Protein AF-A0A662QN36-F1 (afdb_monomer_lite)

Sequence (170 aa):
MFFATTPHYLNQVPTNLVHLGPGDGIEIPYLFETFKPGKNTRYAGVDISRQMLINPAALNGYHLSGINPLWYLTDIETSENLKQVCKDVKNKGSDRNLILLIGQGVLNSNPATLENIFQSMDDKDNLCLTSYKPSKNNLAERLNHHSFHILYSRFYEDIHTFAVLCKKGG

Secondary structure (DSSP, 8-state):
---TT--GGGGSS--EEEEES-TT-TTHHHHHHHH---TT--EEEEES-SHHHHHHHHHTTTTTTTT--EEEE--SSSHHHHHHHHHHHHHHS-S-EEEEE-S-THHHH-HHHHHHHHHH--TT-EEEEEEES--HHHHHHHHHHTTEEEEEEEEETTTEEEEEEEETT-

Foldseek 3Di:
DPQPDDPPVLQPDQAAEAEEQCALVPCVVVCCVRNVHDLQYEYEYEELDPVRQVNNCVVCVVSCPNRPYHYHNDDLLDLVRLLVVLVVRCVRHPVEYEYEAEPDPCVVVDLSSLQSVLSSDDQRYKYKYKDFDDDPVVVVVSCVVRQKDWPDWDDDPHTMIITMIGHHPD

Structure (mmCIF, N/CA/C/O backbone):
data_AF-A0A662QN36-F1
#
_entry.id   AF-A0A662QN36-F1
#
loop_
_atom_site.group_PDB
_atom_site.id
_atom_site.type_symbol
_atom_site.label_atom_id
_atom_site.label_alt_id
_atom_site.label_comp_id
_atom_site.label_asym_id
_atom_site.label_entity_id
_atom_site.label_seq_id
_atom_site.pdbx_PDB_ins_code
_atom_site.Cartn_x
_atom_site.Cartn_y
_atom_site.Cartn_z
_atom_site.occupancy
_atom_site.B_iso_or_equiv
_atom_site.auth_seq_id
_atom_site.auth_comp_id
_atom_site.auth_asym_id
_atom_site.auth_atom_id
_atom_site.pdbx_PDB_model_num
ATOM 1 N N . MET A 1 1 ? 14.124 -9.890 5.577 1.00 50.44 1 MET A N 1
ATOM 2 C CA . MET A 1 1 ? 13.057 -10.894 5.804 1.00 50.44 1 MET A CA 1
ATOM 3 C C . MET A 1 1 ? 12.178 -10.394 6.956 1.00 50.44 1 MET A C 1
ATOM 5 O O . MET A 1 1 ? 12.499 -10.640 8.109 1.00 50.44 1 MET A O 1
ATOM 9 N N . PHE A 1 2 ? 11.158 -9.574 6.662 1.00 54.78 2 PHE A N 1
ATOM 10 C CA . PHE A 1 2 ? 10.523 -8.671 7.649 1.00 54.78 2 PHE A CA 1
ATOM 11 C C . PHE A 1 2 ? 9.168 -9.132 8.199 1.00 54.78 2 PHE A C 1
ATOM 13 O O . PHE A 1 2 ? 8.710 -8.609 9.209 1.00 54.78 2 PHE A O 1
ATOM 20 N N . PHE A 1 3 ? 8.535 -10.122 7.573 1.00 56.28 3 PHE A N 1
ATOM 21 C CA . PHE A 1 3 ? 7.117 -10.415 7.795 1.00 56.28 3 PHE A CA 1
ATOM 22 C C . PHE A 1 3 ? 6.836 -11.721 8.556 1.00 56.28 3 PHE A C 1
ATOM 24 O O 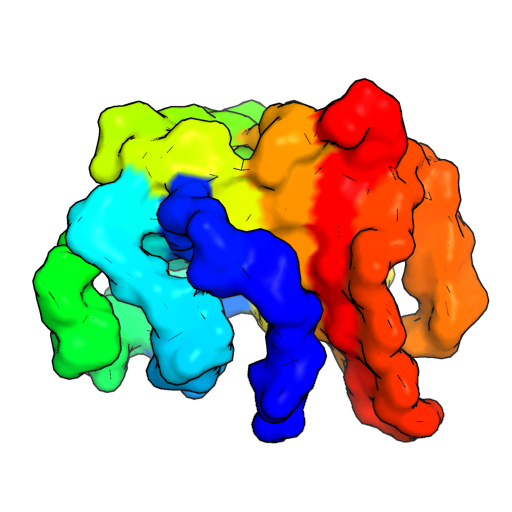. PHE A 1 3 ? 5.706 -12.195 8.580 1.00 56.28 3 PHE A O 1
ATOM 31 N N . ALA A 1 4 ? 7.839 -12.311 9.215 1.00 53.62 4 ALA A N 1
ATOM 32 C CA . ALA A 1 4 ? 7.717 -13.633 9.846 1.00 53.62 4 ALA A CA 1
ATOM 33 C C . ALA A 1 4 ? 6.629 -13.733 10.943 1.00 53.62 4 ALA A C 1
ATOM 35 O O . ALA A 1 4 ? 6.272 -14.832 11.353 1.00 53.62 4 ALA A O 1
ATOM 36 N N . THR A 1 5 ? 6.094 -12.606 11.426 1.00 60.56 5 THR A N 1
ATOM 37 C CA . THR A 1 5 ? 5.014 -12.562 12.424 1.00 60.56 5 THR A CA 1
ATOM 38 C C . THR A 1 5 ? 4.045 -11.414 12.136 1.00 60.56 5 THR A C 1
ATOM 40 O O . THR A 1 5 ? 4.008 -10.424 12.870 1.00 60.56 5 THR A O 1
ATOM 43 N N . THR A 1 6 ? 3.282 -11.509 11.050 1.00 61.94 6 THR A N 1
ATOM 44 C CA . THR A 1 6 ? 2.170 -10.581 10.786 1.00 61.94 6 THR A CA 1
ATOM 45 C C . THR A 1 6 ? 1.095 -10.734 11.855 1.00 61.94 6 THR A C 1
ATOM 47 O O . THR A 1 6 ? 0.796 -11.865 12.251 1.00 61.94 6 THR A O 1
ATOM 50 N N . PRO A 1 7 ? 0.479 -9.638 12.328 1.00 64.69 7 PRO A N 1
ATOM 51 C CA . PRO A 1 7 ? -0.637 -9.735 13.253 1.00 64.69 7 PRO A CA 1
ATOM 52 C C . PRO A 1 7 ? -1.740 -10.636 12.695 1.00 64.69 7 PRO A C 1
ATOM 54 O O . PRO A 1 7 ? -2.241 -10.408 11.595 1.00 64.69 7 PRO A O 1
ATOM 57 N N . HIS A 1 8 ? -2.134 -11.648 13.470 1.00 63.50 8 HIS A N 1
ATOM 58 C CA . HIS A 1 8 ? -3.080 -12.678 13.032 1.00 63.50 8 HIS A CA 1
ATOM 59 C C . HIS A 1 8 ? -4.411 -12.085 12.525 1.00 63.50 8 HIS A C 1
ATOM 61 O O . HIS A 1 8 ? -5.047 -12.669 11.649 1.00 63.50 8 HIS A O 1
ATOM 67 N N . TYR A 1 9 ? -4.825 -10.915 13.028 1.00 68.50 9 TYR A N 1
ATOM 68 C CA . TYR A 1 9 ? -6.073 -10.259 12.625 1.00 68.50 9 TYR A CA 1
ATOM 69 C C . TYR A 1 9 ? -6.064 -9.750 11.173 1.00 68.50 9 TYR A C 1
ATOM 71 O O . TYR A 1 9 ? -7.124 -9.697 10.553 1.00 68.50 9 TYR A O 1
ATOM 79 N N . LEU A 1 10 ? -4.899 -9.419 10.596 1.00 70.75 10 LEU A N 1
ATOM 80 C CA . LEU A 1 10 ? -4.822 -8.957 9.200 1.00 70.75 10 LEU A CA 1
ATOM 81 C C . LEU A 1 10 ? -5.178 -10.066 8.204 1.00 70.75 10 LEU A C 1
ATOM 83 O O . LEU A 1 10 ? -5.689 -9.780 7.127 1.00 70.75 10 LEU A O 1
ATOM 87 N N . ASN A 1 11 ? -4.969 -11.326 8.591 1.00 70.88 11 ASN A N 1
ATOM 88 C CA . ASN A 1 11 ? -5.194 -12.491 7.736 1.00 70.88 11 ASN A CA 1
ATOM 89 C C . ASN A 1 11 ? -6.579 -13.134 7.935 1.00 70.88 11 ASN A C 1
ATOM 91 O O . ASN A 1 11 ? -6.889 -14.133 7.292 1.00 70.88 11 ASN A O 1
ATOM 95 N N . GLN A 1 12 ? -7.413 -12.601 8.836 1.00 77.88 12 GLN A N 1
ATOM 96 C CA . GLN A 1 12 ? -8.746 -13.151 9.125 1.00 77.88 12 GLN A CA 1
ATOM 97 C C . GLN A 1 12 ? -9.845 -12.596 8.215 1.00 77.88 12 GLN A C 1
ATOM 99 O O . GLN A 1 12 ? -10.911 -13.198 8.111 1.00 77.88 12 GLN A O 1
ATOM 104 N N . VAL A 1 13 ? -9.604 -11.456 7.564 1.00 83.81 13 VAL A N 1
ATOM 105 C CA . VAL A 1 13 ? -10.602 -10.763 6.742 1.00 83.81 13 VAL A CA 1
ATOM 106 C C . VAL A 1 13 ? -10.030 -10.545 5.344 1.00 83.81 13 VAL A C 1
ATOM 108 O O . VAL A 1 13 ? -8.889 -10.084 5.237 1.00 83.81 13 VAL A O 1
ATOM 111 N N . PRO A 1 14 ? -10.792 -10.829 4.269 1.00 88.50 14 PRO A N 1
ATOM 112 C CA . PRO A 1 14 ? -10.361 -10.514 2.913 1.00 88.50 14 PRO A CA 1
ATOM 113 C C . PRO A 1 14 ? -9.921 -9.054 2.821 1.00 88.50 14 PRO A C 1
ATOM 115 O O . PRO A 1 14 ? -10.673 -8.153 3.182 1.00 88.50 14 PRO A O 1
ATOM 118 N N . THR A 1 15 ? -8.701 -8.815 2.354 1.00 92.88 15 THR A N 1
ATOM 119 C CA . THR A 1 15 ? -8.109 -7.477 2.304 1.00 92.88 15 THR A CA 1
ATOM 120 C C . THR A 1 15 ? -7.346 -7.312 0.996 1.00 92.88 15 THR A C 1
ATOM 122 O O . THR A 1 15 ? -6.566 -8.187 0.618 1.00 92.88 15 THR A O 1
ATOM 125 N N . ASN A 1 16 ? -7.583 -6.214 0.280 1.00 95.62 16 ASN A N 1
ATOM 126 C CA . ASN A 1 16 ? -6.798 -5.877 -0.905 1.00 95.62 16 ASN A CA 1
ATOM 127 C C . ASN A 1 16 ? -5.413 -5.380 -0.495 1.00 95.62 16 ASN A C 1
ATOM 129 O O . ASN A 1 16 ? -5.266 -4.747 0.545 1.00 95.62 16 ASN A O 1
ATOM 133 N N . LEU A 1 17 ? -4.412 -5.602 -1.335 1.00 95.56 17 LEU A N 1
ATOM 134 C CA . LEU A 1 17 ? -3.062 -5.084 -1.145 1.00 95.56 17 LEU A CA 1
ATOM 135 C C . LEU A 1 17 ? -2.847 -3.910 -2.098 1.00 95.56 17 LEU A C 1
ATOM 137 O O . LEU A 1 17 ? -2.890 -4.104 -3.310 1.00 95.56 17 LEU A O 1
ATOM 141 N N . VAL A 1 18 ? -2.610 -2.711 -1.570 1.00 96.56 18 VAL A N 1
ATOM 142 C CA . VAL A 1 18 ? -2.293 -1.512 -2.364 1.00 96.56 18 VAL A CA 1
ATOM 143 C C . VAL A 1 18 ? -0.829 -1.155 -2.126 1.00 96.56 18 VAL A C 1
ATOM 145 O O . VAL A 1 18 ? -0.502 -0.551 -1.112 1.00 96.56 18 VAL A O 1
ATOM 148 N N . HIS A 1 19 ? 0.062 -1.569 -3.025 1.00 94.50 19 HIS A N 1
ATOM 149 C CA . HIS A 1 19 ? 1.508 -1.387 -2.914 1.00 94.50 19 HIS A CA 1
ATOM 150 C C . HIS A 1 19 ? 1.957 -0.067 -3.540 1.00 94.50 19 HIS A C 1
ATOM 152 O O . HIS A 1 19 ? 1.916 0.095 -4.760 1.00 94.50 19 HIS A O 1
ATOM 158 N N . LEU A 1 20 ? 2.378 0.870 -2.688 1.00 93.06 20 LEU A N 1
ATOM 159 C CA . LEU A 1 20 ? 2.854 2.190 -3.085 1.00 93.06 20 LEU A CA 1
ATOM 160 C C . LEU A 1 20 ? 4.359 2.144 -3.360 1.00 93.06 20 LEU A C 1
ATOM 162 O O . LEU A 1 20 ? 5.151 1.905 -2.450 1.00 93.06 20 LEU A O 1
ATOM 166 N N . GLY A 1 21 ? 4.736 2.392 -4.611 1.00 90.94 21 GLY A N 1
ATOM 167 C CA . GLY A 1 21 ? 6.114 2.339 -5.083 1.00 90.94 21 GLY A CA 1
ATOM 168 C C . GLY A 1 21 ? 6.713 0.933 -4.997 1.00 90.94 21 GLY A C 1
ATOM 169 O O . GLY A 1 21 ? 7.660 0.751 -4.233 1.00 90.94 21 GLY A O 1
ATOM 170 N N . PRO A 1 22 ? 6.180 -0.063 -5.736 1.00 90.19 22 PRO A N 1
ATOM 171 C CA . PRO A 1 22 ? 6.654 -1.448 -5.692 1.00 90.19 22 PRO A CA 1
ATOM 172 C C . PRO A 1 22 ? 8.072 -1.649 -6.250 1.00 90.19 22 PRO A C 1
ATOM 174 O O . PRO A 1 22 ? 8.612 -2.744 -6.114 1.00 90.19 22 PRO A O 1
ATOM 177 N N . GLY A 1 23 ? 8.657 -0.644 -6.913 1.00 87.69 23 GLY A N 1
ATOM 178 C CA . GLY A 1 23 ? 10.014 -0.714 -7.451 1.00 87.69 23 GLY A CA 1
ATOM 179 C C . GLY A 1 23 ? 10.192 -1.840 -8.472 1.00 87.69 23 GLY A C 1
ATOM 180 O O . GLY A 1 23 ? 9.444 -1.947 -9.443 1.00 87.69 23 GLY A O 1
ATOM 181 N N . ASP A 1 24 ? 11.195 -2.691 -8.262 1.00 86.50 24 ASP A N 1
ATOM 182 C CA . ASP A 1 24 ? 11.440 -3.883 -9.084 1.00 86.50 24 ASP A CA 1
ATOM 183 C C . ASP A 1 24 ? 10.531 -5.072 -8.718 1.00 86.50 24 ASP A C 1
ATOM 185 O O . ASP A 1 24 ? 10.481 -6.070 -9.440 1.00 86.50 24 ASP A O 1
ATOM 189 N N . GLY A 1 25 ? 9.748 -4.947 -7.643 1.00 87.88 25 GLY A N 1
ATOM 190 C CA . GLY A 1 25 ? 8.797 -5.952 -7.197 1.00 87.88 25 GLY A CA 1
ATOM 191 C C . GLY A 1 25 ? 9.421 -7.088 -6.399 1.00 87.88 25 GLY A C 1
ATOM 192 O O . GLY A 1 25 ? 8.765 -8.122 -6.248 1.00 87.88 25 GLY A O 1
ATOM 193 N N . ILE A 1 26 ? 10.648 -6.932 -5.892 1.00 87.94 26 ILE A N 1
ATOM 194 C CA . ILE A 1 26 ? 11.327 -7.971 -5.109 1.00 87.94 26 ILE A CA 1
ATOM 195 C C . ILE A 1 26 ? 10.558 -8.352 -3.833 1.00 87.94 26 ILE A C 1
ATOM 197 O O . ILE A 1 26 ? 10.654 -9.493 -3.377 1.00 87.94 26 ILE A O 1
ATOM 201 N N . GLU A 1 27 ? 9.750 -7.447 -3.260 1.00 86.75 27 GLU A N 1
ATOM 202 C CA . GLU A 1 27 ? 8.961 -7.761 -2.064 1.00 86.75 27 GLU A CA 1
ATOM 203 C C . GLU A 1 27 ? 7.664 -8.525 -2.357 1.00 86.75 27 GLU A C 1
ATOM 205 O O . GLU A 1 27 ? 7.099 -9.123 -1.439 1.00 86.75 27 GLU A O 1
ATOM 210 N N . ILE A 1 28 ? 7.177 -8.538 -3.603 1.00 90.25 28 ILE A N 1
ATOM 211 C CA . ILE A 1 28 ? 5.858 -9.093 -3.956 1.00 90.25 28 ILE A CA 1
ATOM 212 C C . ILE A 1 28 ? 5.685 -10.556 -3.514 1.00 90.25 28 ILE A C 1
ATOM 214 O O . ILE A 1 28 ? 4.664 -10.843 -2.880 1.00 90.25 28 ILE A O 1
ATOM 218 N N . PRO A 1 29 ? 6.640 -11.480 -3.747 1.00 88.62 29 PRO A N 1
ATOM 219 C CA . PRO A 1 29 ? 6.508 -12.865 -3.293 1.00 88.62 29 PRO A CA 1
ATOM 220 C C . PRO A 1 29 ? 6.309 -12.962 -1.779 1.00 88.62 29 PRO A C 1
ATOM 222 O O . PRO A 1 29 ? 5.431 -13.683 -1.303 1.00 88.62 29 PRO A O 1
ATOM 225 N N . TYR A 1 30 ? 7.069 -12.168 -1.022 1.00 86.38 30 TYR A N 1
ATOM 226 C CA . TYR A 1 30 ? 6.992 -12.140 0.433 1.00 86.38 30 TYR A CA 1
ATOM 227 C C . TYR A 1 30 ? 5.667 -11.557 0.911 1.00 86.38 30 TYR A C 1
ATOM 229 O O . TYR A 1 30 ? 5.063 -12.100 1.832 1.00 86.38 30 TYR A O 1
ATOM 237 N N . LEU A 1 31 ? 5.176 -10.489 0.276 1.00 88.19 31 LEU A N 1
ATOM 238 C CA . LEU A 1 31 ? 3.862 -9.919 0.579 1.00 88.19 31 LEU A CA 1
ATOM 239 C C . LEU A 1 31 ? 2.749 -10.957 0.365 1.00 88.19 31 LEU A C 1
ATOM 241 O O . LEU A 1 31 ? 1.834 -11.059 1.181 1.00 88.19 31 LEU A O 1
ATOM 245 N N . PHE A 1 32 ? 2.848 -11.769 -0.688 1.00 88.12 32 PHE A N 1
ATOM 246 C CA . PHE A 1 32 ? 1.859 -12.801 -1.007 1.00 88.12 32 PHE A CA 1
ATOM 247 C C . PHE A 1 32 ? 1.918 -13.982 -0.040 1.00 88.12 32 PHE A C 1
ATOM 249 O O . PHE A 1 32 ? 0.874 -14.466 0.393 1.00 88.12 32 PHE A O 1
ATOM 256 N N . GLU A 1 33 ? 3.113 -14.412 0.359 1.00 86.44 33 GLU A N 1
ATOM 257 C CA . GLU A 1 33 ? 3.286 -15.430 1.400 1.00 86.44 33 GLU A CA 1
ATOM 258 C C . GLU A 1 33 ? 2.727 -14.957 2.753 1.00 86.44 33 GLU A C 1
ATOM 260 O O . GLU A 1 33 ? 2.099 -15.719 3.493 1.00 86.44 33 GLU A O 1
ATOM 265 N N . THR A 1 34 ? 2.922 -13.672 3.041 1.00 84.69 34 THR A N 1
ATOM 266 C CA . THR A 1 34 ? 2.588 -13.034 4.312 1.00 84.69 34 THR A CA 1
ATOM 267 C C . THR A 1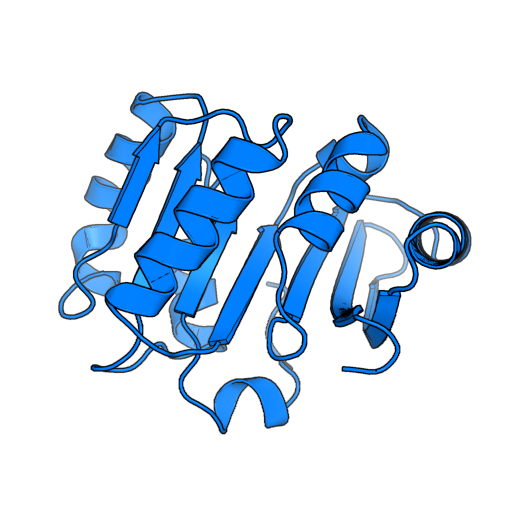 34 ? 1.091 -12.800 4.484 1.00 84.69 34 THR A C 1
ATOM 269 O O . THR A 1 34 ? 0.507 -13.190 5.500 1.00 84.69 34 THR A O 1
ATOM 272 N N . PHE A 1 35 ? 0.487 -12.115 3.512 1.00 85.81 35 PHE A N 1
ATOM 273 C CA . PHE A 1 35 ? -0.895 -11.641 3.587 1.00 85.81 35 PHE A CA 1
ATOM 274 C C . PHE A 1 35 ? -1.879 -12.573 2.886 1.00 85.81 35 PHE A C 1
ATOM 276 O O . PHE A 1 35 ? -3.081 -12.455 3.098 1.00 85.81 35 PHE A O 1
ATOM 283 N N . LYS A 1 36 ? -1.377 -13.507 2.066 1.00 86.06 36 LYS A N 1
ATOM 284 C CA . LYS A 1 36 ? -2.157 -14.557 1.396 1.00 86.06 36 LYS A CA 1
ATOM 285 C C . LYS A 1 36 ? -3.445 -14.020 0.749 1.00 86.06 36 LYS A C 1
ATOM 287 O O . LYS A 1 36 ? -4.534 -14.482 1.099 1.00 86.06 36 LYS A O 1
ATOM 292 N N . PRO A 1 37 ? -3.342 -13.039 -0.172 1.00 83.75 37 PRO A N 1
ATOM 293 C CA . PRO A 1 37 ? -4.505 -12.503 -0.873 1.00 83.75 37 PRO A CA 1
ATOM 294 C C . PRO A 1 37 ? -5.323 -13.638 -1.518 1.00 83.75 37 PRO A C 1
ATOM 296 O O . PRO A 1 37 ? -4.771 -14.559 -2.117 1.00 83.75 37 PRO A O 1
ATOM 299 N N . GLY A 1 38 ? -6.646 -13.591 -1.349 1.00 81.69 38 GLY A N 1
ATOM 300 C CA . GLY A 1 38 ? -7.583 -14.622 -1.803 1.00 81.69 38 GLY A CA 1
ATOM 301 C C . GLY A 1 38 ? -8.326 -14.251 -3.092 1.00 81.69 38 GLY A C 1
ATOM 302 O O . GLY A 1 38 ? -8.122 -13.193 -3.675 1.00 81.69 38 GLY A O 1
ATOM 303 N N . LYS A 1 39 ? -9.270 -15.100 -3.526 1.00 81.50 39 LYS A N 1
ATOM 304 C CA . LYS A 1 39 ? -10.046 -14.892 -4.774 1.00 81.50 39 LYS A CA 1
ATOM 305 C C . LYS A 1 39 ? -10.823 -13.564 -4.822 1.00 81.50 39 LYS A C 1
ATOM 307 O O . LYS A 1 39 ? -10.998 -12.986 -5.893 1.00 81.50 39 LYS A O 1
ATOM 312 N N . ASN A 1 40 ? -11.271 -13.082 -3.662 1.00 86.69 40 ASN A N 1
ATOM 313 C CA . ASN A 1 40 ? -12.061 -11.854 -3.527 1.00 86.69 40 ASN A CA 1
ATOM 314 C C . ASN A 1 40 ? -11.209 -10.627 -3.183 1.00 86.69 40 ASN A C 1
ATOM 316 O O . ASN A 1 40 ? -11.753 -9.595 -2.805 1.00 86.69 40 ASN A O 1
ATOM 320 N N . THR A 1 41 ? -9.885 -10.726 -3.274 1.00 91.69 41 THR A N 1
ATOM 321 C CA . THR A 1 41 ? -8.990 -9.598 -3.021 1.00 91.69 41 THR A CA 1
ATOM 322 C C . THR A 1 41 ? -8.276 -9.194 -4.302 1.00 91.69 41 THR A C 1
ATOM 324 O O . THR A 1 41 ? -8.252 -9.922 -5.300 1.00 91.69 41 THR A O 1
ATOM 327 N N . ARG A 1 42 ? -7.715 -7.990 -4.295 1.00 93.62 42 ARG A N 1
ATOM 328 C CA . ARG A 1 42 ? -6.882 -7.477 -5.382 1.00 93.62 42 ARG A CA 1
ATOM 329 C C . ARG A 1 42 ? -5.493 -7.154 -4.878 1.00 93.62 42 ARG A C 1
ATOM 331 O O . ARG A 1 42 ? -5.314 -6.799 -3.717 1.00 93.62 42 ARG A O 1
ATOM 338 N N . TYR A 1 43 ? -4.534 -7.261 -5.782 1.00 95.00 43 TYR A N 1
ATOM 339 C CA . TYR A 1 43 ? -3.239 -6.621 -5.645 1.00 95.00 43 TYR A CA 1
ATOM 340 C C . TYR A 1 43 ? -3.208 -5.418 -6.584 1.00 95.00 43 TYR A C 1
ATOM 342 O O . TYR A 1 43 ? -3.566 -5.550 -7.755 1.00 95.00 43 TYR A O 1
ATOM 350 N N . ALA A 1 44 ? -2.801 -4.264 -6.074 1.00 96.12 44 ALA A N 1
ATOM 351 C CA . ALA A 1 44 ? -2.640 -3.038 -6.830 1.00 96.12 44 ALA A CA 1
ATOM 352 C C . ALA A 1 44 ? -1.213 -2.515 -6.665 1.00 96.12 44 ALA A C 1
ATOM 354 O O . ALA A 1 44 ? -0.798 -2.249 -5.542 1.00 96.12 44 ALA A O 1
ATOM 355 N N . GLY A 1 45 ? -0.475 -2.358 -7.762 1.00 95.19 45 GLY A N 1
ATOM 356 C CA . GLY A 1 45 ? 0.796 -1.634 -7.774 1.00 95.19 45 GLY A CA 1
ATOM 357 C C . GLY A 1 45 ? 0.579 -0.190 -8.218 1.00 95.19 45 GLY A C 1
ATOM 358 O O . GLY A 1 45 ? -0.089 0.046 -9.228 1.00 95.19 45 GLY A O 1
ATOM 359 N N . VAL A 1 46 ? 1.124 0.764 -7.469 1.00 94.88 46 VAL A N 1
ATOM 360 C CA . VAL A 1 46 ? 0.988 2.203 -7.729 1.00 94.88 46 VAL A CA 1
ATOM 361 C C . VAL A 1 46 ? 2.374 2.817 -7.824 1.00 94.88 46 VAL A C 1
ATOM 363 O O . VAL A 1 46 ? 3.132 2.746 -6.863 1.00 94.88 46 VAL A O 1
ATOM 366 N N . ASP A 1 47 ? 2.709 3.412 -8.962 1.00 93.31 47 ASP A N 1
ATOM 367 C CA . ASP A 1 47 ? 4.014 4.042 -9.172 1.00 93.31 47 ASP A CA 1
ATOM 368 C C . ASP A 1 47 ? 3.896 5.184 -10.188 1.00 93.31 47 ASP A C 1
ATOM 370 O O . ASP A 1 47 ? 3.019 5.169 -11.051 1.00 93.31 47 ASP A O 1
ATOM 374 N N . ILE A 1 48 ? 4.800 6.158 -10.120 1.00 92.12 48 ILE A N 1
ATOM 375 C CA . ILE A 1 48 ? 4.926 7.226 -11.125 1.00 92.12 48 ILE A CA 1
ATOM 376 C C . ILE A 1 48 ? 5.710 6.763 -12.358 1.00 92.12 48 ILE A C 1
ATOM 378 O O . ILE A 1 48 ? 5.624 7.371 -13.425 1.00 92.12 48 ILE A O 1
ATOM 382 N N . SER A 1 49 ? 6.484 5.684 -12.226 1.00 91.56 49 SER A N 1
ATOM 383 C C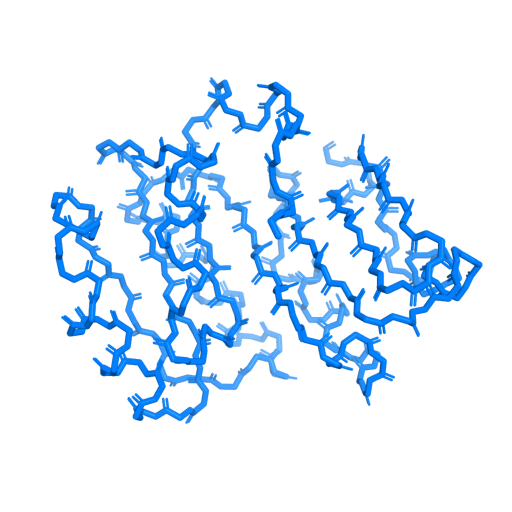A . SER A 1 49 ? 7.304 5.121 -13.286 1.00 91.56 49 SER A CA 1
ATOM 384 C C . SER A 1 49 ? 6.624 3.919 -13.919 1.00 91.56 49 SER A C 1
ATOM 386 O O . SER A 1 49 ? 6.467 2.856 -13.320 1.00 91.56 49 SER A O 1
ATOM 388 N N . ARG A 1 50 ? 6.312 4.039 -15.212 1.00 91.44 50 ARG A N 1
ATOM 389 C CA . ARG A 1 50 ? 5.744 2.936 -15.997 1.00 91.44 50 ARG A CA 1
ATOM 390 C C . ARG A 1 50 ? 6.638 1.695 -15.985 1.00 91.44 50 ARG A C 1
ATOM 392 O O . ARG A 1 50 ? 6.133 0.575 -15.978 1.00 91.44 50 ARG A O 1
ATOM 399 N N . GLN A 1 51 ? 7.956 1.880 -15.980 1.00 89.38 51 GLN A N 1
ATOM 400 C CA . GLN A 1 51 ? 8.906 0.769 -15.959 1.00 89.38 51 GLN A CA 1
ATOM 401 C C . GLN A 1 51 ? 8.821 -0.027 -14.648 1.00 89.38 51 GLN A C 1
ATOM 403 O O . GLN A 1 51 ? 8.871 -1.256 -14.685 1.00 89.38 51 GLN A O 1
ATOM 408 N N . MET A 1 52 ? 8.588 0.661 -13.527 1.00 87.81 52 MET A N 1
ATOM 409 C CA . MET A 1 52 ? 8.394 0.055 -12.202 1.00 87.81 52 MET A CA 1
ATOM 410 C C . MET A 1 52 ? 7.016 -0.595 -12.028 1.00 87.81 52 MET A C 1
ATOM 412 O O . MET A 1 52 ? 6.748 -1.213 -11.011 1.00 87.81 52 MET A O 1
ATOM 416 N N . LEU A 1 53 ? 6.136 -0.521 -13.030 1.00 87.88 53 LEU A N 1
ATOM 417 C CA . LEU A 1 53 ? 4.896 -1.306 -13.075 1.00 87.88 53 LEU A CA 1
ATOM 418 C C . LEU A 1 53 ? 5.031 -2.522 -13.999 1.00 87.88 53 LEU A C 1
ATOM 420 O O . LEU A 1 53 ? 4.504 -3.592 -13.707 1.00 87.88 53 LEU A O 1
ATOM 424 N N . ILE A 1 54 ? 5.770 -2.382 -15.105 1.00 85.62 54 ILE A N 1
ATOM 425 C CA . ILE A 1 54 ? 5.990 -3.469 -16.070 1.00 85.62 54 ILE A CA 1
ATOM 426 C C . ILE A 1 54 ? 6.907 -4.548 -15.486 1.00 85.62 54 ILE A C 1
ATOM 428 O O . ILE A 1 54 ? 6.598 -5.736 -15.593 1.00 85.62 54 ILE A O 1
ATOM 432 N N . ASN A 1 55 ? 8.021 -4.149 -14.867 1.00 81.75 55 ASN A N 1
ATOM 433 C CA . ASN A 1 55 ? 9.022 -5.094 -14.376 1.00 81.75 55 ASN A CA 1
ATOM 434 C C . ASN A 1 55 ? 8.462 -6.018 -13.280 1.00 81.75 55 ASN A C 1
ATOM 436 O O . ASN A 1 55 ? 8.573 -7.236 -13.445 1.00 81.75 55 ASN A O 1
ATOM 440 N N . PRO A 1 56 ? 7.780 -5.513 -12.230 1.00 79.25 56 PRO A N 1
ATOM 441 C CA . PRO A 1 56 ? 7.180 -6.384 -11.224 1.00 79.25 56 PRO A CA 1
ATOM 442 C C . PRO A 1 56 ? 6.135 -7.333 -11.799 1.00 79.25 56 PRO A C 1
ATOM 444 O O . PRO A 1 56 ? 6.091 -8.495 -11.398 1.00 79.25 56 PRO A O 1
ATOM 447 N N . ALA A 1 57 ? 5.311 -6.862 -12.743 1.00 77.69 57 ALA A N 1
ATOM 448 C CA . ALA A 1 57 ? 4.283 -7.678 -13.382 1.00 77.69 57 ALA A CA 1
ATOM 449 C C . ALA A 1 57 ? 4.889 -8.862 -14.151 1.00 77.69 57 ALA A C 1
ATOM 451 O O . ALA A 1 57 ? 4.368 -9.975 -14.076 1.00 77.69 57 ALA A O 1
ATOM 452 N N . ALA A 1 58 ? 6.003 -8.632 -14.852 1.00 77.00 58 ALA A N 1
ATOM 453 C CA . ALA A 1 58 ? 6.720 -9.671 -15.583 1.00 77.00 58 ALA A CA 1
ATOM 454 C C . ALA A 1 58 ? 7.448 -10.646 -14.640 1.00 77.00 58 ALA A C 1
ATOM 456 O O . ALA A 1 58 ? 7.337 -11.860 -14.807 1.00 77.00 58 ALA A O 1
ATOM 457 N N . LEU A 1 59 ? 8.151 -10.127 -13.627 1.00 79.38 59 LEU A N 1
ATOM 458 C CA . LEU A 1 59 ? 8.950 -10.928 -12.692 1.00 79.38 59 LEU A CA 1
ATOM 459 C C . LEU A 1 59 ? 8.091 -11.788 -11.757 1.00 79.38 59 LEU A C 1
ATOM 461 O O . LEU A 1 59 ? 8.499 -12.881 -11.373 1.00 79.38 59 LEU A O 1
ATOM 465 N N . ASN A 1 60 ? 6.887 -11.324 -11.418 1.00 80.44 60 ASN A N 1
ATOM 466 C CA . ASN A 1 60 ? 6.027 -11.968 -10.425 1.00 80.44 60 ASN A CA 1
ATOM 467 C C . ASN A 1 60 ? 4.797 -12.654 -11.024 1.00 80.44 60 ASN A C 1
ATOM 469 O O . ASN A 1 60 ? 3.863 -12.974 -10.289 1.00 80.44 60 ASN A O 1
ATOM 473 N N . GLY A 1 61 ? 4.779 -12.919 -12.335 1.00 77.44 61 GLY A N 1
ATOM 474 C CA . GLY A 1 61 ? 3.619 -13.501 -13.024 1.00 77.44 61 GLY A CA 1
ATOM 475 C C . GLY A 1 61 ? 3.078 -14.781 -12.369 1.00 77.44 61 GLY A C 1
ATOM 476 O O . GLY A 1 61 ? 1.865 -14.966 -12.298 1.00 77.44 61 GLY A O 1
ATOM 477 N N . TYR A 1 62 ? 3.956 -15.622 -11.809 1.00 77.94 62 TYR A N 1
ATOM 478 C CA . TYR A 1 62 ? 3.557 -16.812 -11.049 1.00 77.94 62 TYR A CA 1
ATOM 479 C C . TYR A 1 62 ? 2.805 -16.464 -9.754 1.00 77.94 62 TYR A C 1
ATOM 481 O O . TYR A 1 62 ? 1.716 -16.984 -9.519 1.00 77.94 62 TYR A O 1
ATOM 489 N N . HIS A 1 63 ? 3.338 -15.552 -8.934 1.00 78.12 63 HIS A N 1
ATOM 490 C CA . HIS A 1 63 ? 2.704 -15.135 -7.676 1.00 78.12 63 HIS A CA 1
ATOM 491 C C . HIS A 1 63 ? 1.401 -14.369 -7.912 1.00 78.12 63 HIS A C 1
ATOM 493 O O . HIS A 1 63 ? 0.456 -14.502 -7.143 1.00 78.12 63 HIS A O 1
ATOM 499 N N . LEU A 1 64 ? 1.335 -13.604 -9.001 1.00 79.44 64 LEU A N 1
ATOM 500 C CA . LEU A 1 64 ? 0.165 -12.822 -9.394 1.00 79.44 64 LEU A CA 1
ATOM 501 C C . LEU A 1 64 ? -0.911 -13.665 -10.097 1.00 79.44 64 LEU A C 1
ATOM 503 O O . LEU A 1 64 ? -2.014 -13.166 -10.359 1.00 79.44 64 LEU A O 1
ATOM 507 N N . SER A 1 65 ? -0.612 -14.932 -10.401 1.00 77.19 65 SER A N 1
ATOM 508 C CA . SER A 1 65 ? -1.547 -15.824 -11.076 1.00 77.19 65 SER A CA 1
ATOM 509 C C . SER A 1 65 ? -2.828 -15.990 -10.247 1.00 77.19 65 SER A C 1
ATOM 511 O O . SER A 1 65 ? -2.811 -16.276 -9.053 1.00 77.19 65 SER A O 1
ATOM 513 N N . GLY A 1 66 ? -3.974 -15.735 -10.880 1.00 75.44 66 GLY A N 1
ATOM 514 C CA . GLY A 1 66 ? -5.291 -15.864 -10.248 1.00 75.44 66 GLY A CA 1
ATOM 515 C C . GLY A 1 66 ? -5.793 -14.658 -9.441 1.00 75.44 66 GLY A C 1
ATOM 516 O O . GLY A 1 66 ? -6.959 -14.680 -9.052 1.00 75.44 66 GLY A O 1
ATOM 517 N N . ILE A 1 67 ? -4.993 -13.601 -9.228 1.00 76.69 67 ILE A N 1
ATOM 518 C CA . ILE A 1 67 ? -5.415 -12.412 -8.442 1.00 76.69 67 ILE A CA 1
ATOM 519 C C . ILE A 1 67 ? -5.750 -11.199 -9.336 1.00 76.69 67 ILE A C 1
ATOM 521 O O . ILE A 1 67 ? -6.350 -10.236 -8.865 1.00 76.69 67 ILE A O 1
ATOM 525 N N . ASN A 1 68 ? -5.444 -11.278 -10.640 1.00 81.38 68 ASN A N 1
ATOM 526 C CA . ASN A 1 68 ? -5.640 -10.225 -11.651 1.00 81.38 68 ASN A CA 1
ATOM 527 C C . ASN A 1 68 ? -5.177 -8.838 -11.151 1.00 81.38 68 ASN A C 1
ATOM 529 O O . ASN A 1 68 ? -6.005 -8.027 -10.717 1.00 81.38 68 ASN A O 1
ATOM 533 N N . PRO A 1 69 ? -3.858 -8.579 -11.146 1.00 89.69 69 PRO A N 1
ATOM 534 C CA . PRO A 1 69 ? -3.310 -7.370 -10.555 1.00 89.69 69 PRO A CA 1
ATOM 535 C C . PRO A 1 69 ? -3.747 -6.109 -11.300 1.00 89.69 69 PRO A C 1
ATOM 537 O O . PRO A 1 69 ? -3.885 -6.092 -12.523 1.00 89.69 69 PRO A O 1
ATOM 540 N N . LEU A 1 70 ? -3.924 -5.037 -10.537 1.00 94.38 70 LEU A N 1
ATOM 541 C CA . LEU A 1 70 ? -4.236 -3.703 -11.028 1.00 94.38 70 LEU A CA 1
ATOM 542 C C . LEU A 1 70 ? -2.959 -2.857 -10.983 1.00 94.38 70 LEU A C 1
ATOM 544 O O . LEU A 1 70 ? -2.201 -2.922 -10.018 1.00 94.38 70 LEU A O 1
ATOM 548 N N . TRP A 1 71 ? -2.709 -2.064 -12.019 1.00 94.81 71 TRP A N 1
ATOM 549 C CA . TRP A 1 71 ? -1.503 -1.241 -12.113 1.00 94.81 71 TRP A CA 1
ATOM 550 C C . TRP A 1 71 ? -1.894 0.203 -12.389 1.00 94.81 71 TRP A C 1
ATOM 552 O O . TRP A 1 71 ? -2.576 0.483 -13.375 1.00 94.81 71 TRP A O 1
ATOM 562 N N . TYR A 1 72 ? -1.461 1.109 -11.519 1.00 95.94 72 TYR A N 1
ATOM 563 C CA . TYR A 1 72 ? -1.820 2.521 -11.569 1.00 95.94 72 TYR A CA 1
ATOM 564 C C . TYR A 1 72 ? -0.562 3.363 -11.762 1.00 95.94 72 TYR A C 1
ATOM 566 O O . TYR A 1 72 ? 0.295 3.419 -10.882 1.00 95.94 72 TYR A O 1
ATOM 574 N N . LEU A 1 73 ? -0.470 4.020 -12.920 1.00 95.44 73 LEU A N 1
ATOM 575 C CA . LEU A 1 73 ? 0.574 4.995 -13.223 1.00 95.44 73 LEU A CA 1
ATOM 576 C C . LEU A 1 73 ? 0.134 6.366 -12.706 1.00 95.44 73 LEU A C 1
ATOM 578 O O . LEU A 1 73 ? -0.557 7.097 -13.416 1.00 95.44 73 LEU A O 1
ATOM 582 N N . THR A 1 74 ? 0.455 6.679 -11.455 1.00 93.50 74 THR A N 1
ATOM 583 C CA . THR A 1 74 ? 0.022 7.927 -10.821 1.00 93.50 74 THR A CA 1
ATOM 584 C C . THR A 1 74 ? 0.941 8.340 -9.685 1.00 93.50 74 THR A C 1
ATOM 586 O O . THR A 1 74 ? 1.552 7.505 -9.020 1.00 93.50 74 THR A O 1
ATOM 589 N N . ASP A 1 75 ? 0.976 9.644 -9.434 1.00 88.12 75 ASP A N 1
ATOM 590 C CA . ASP A 1 75 ? 1.619 10.220 -8.264 1.00 88.12 75 ASP A CA 1
ATOM 591 C C . ASP A 1 75 ? 0.711 10.116 -7.031 1.00 88.12 75 ASP A C 1
ATOM 593 O O . ASP A 1 75 ? -0.470 10.480 -7.084 1.00 88.12 75 ASP A O 1
ATOM 597 N N . ILE A 1 76 ? 1.278 9.600 -5.940 1.00 84.25 76 ILE A N 1
ATOM 598 C CA . ILE A 1 76 ? 0.635 9.424 -4.632 1.00 84.25 76 ILE A CA 1
ATOM 599 C C . ILE A 1 76 ? 0.766 10.673 -3.747 1.00 84.25 76 ILE A C 1
ATOM 601 O O . ILE A 1 76 ? 0.117 10.765 -2.703 1.00 84.25 76 ILE A O 1
ATOM 605 N N . GLU A 1 77 ? 1.583 11.651 -4.150 1.00 81.56 77 GLU A N 1
ATOM 606 C CA . GLU A 1 77 ? 1.692 12.952 -3.482 1.00 81.56 77 GLU A CA 1
ATOM 607 C C . GLU A 1 77 ? 0.464 13.846 -3.723 1.00 81.56 77 GLU A C 1
ATOM 609 O O . GLU A 1 77 ? 0.305 14.881 -3.077 1.00 81.56 77 GLU A O 1
ATOM 614 N N . THR A 1 78 ? -0.466 13.413 -4.578 1.00 82.56 78 THR A N 1
ATOM 615 C CA . THR A 1 78 ? -1.797 14.013 -4.714 1.00 82.56 78 THR A CA 1
ATOM 616 C C . THR A 1 78 ? -2.843 13.119 -4.043 1.00 82.56 78 THR A C 1
ATOM 618 O O . THR A 1 78 ? -3.098 12.007 -4.509 1.00 82.56 78 THR A O 1
ATOM 621 N N . SER A 1 79 ? -3.485 13.600 -2.972 1.00 81.44 79 SER A N 1
ATOM 622 C CA . SER A 1 79 ? -4.462 12.811 -2.199 1.00 81.44 79 SER A CA 1
ATOM 623 C C . SER A 1 79 ? -5.641 12.303 -3.036 1.00 81.44 79 SER A C 1
ATOM 625 O O . SER A 1 79 ? -6.063 11.160 -2.869 1.00 81.44 79 SER A O 1
ATOM 627 N N . GLU A 1 80 ? -6.134 13.096 -3.990 1.00 91.69 80 GLU A N 1
ATOM 628 C CA . GLU A 1 80 ? -7.257 12.695 -4.847 1.00 91.69 80 GLU A CA 1
ATOM 629 C C . GLU A 1 80 ? -6.924 11.469 -5.712 1.00 91.69 80 GLU A C 1
ATOM 631 O O . GLU A 1 80 ? -7.749 10.565 -5.862 1.00 91.69 80 GLU A O 1
ATOM 636 N N . ASN A 1 81 ? -5.686 11.375 -6.208 1.00 93.38 81 ASN A N 1
ATOM 637 C CA . ASN A 1 81 ? -5.247 10.230 -7.002 1.00 93.38 81 ASN A CA 1
ATOM 638 C C . ASN A 1 81 ? -5.245 8.949 -6.166 1.00 93.38 81 ASN A C 1
ATOM 640 O O . ASN A 1 81 ? -5.815 7.934 -6.573 1.00 93.38 81 ASN A O 1
ATOM 644 N N . LEU A 1 82 ? -4.632 8.992 -4.978 1.00 94.00 82 LEU A N 1
ATOM 645 C CA . LEU A 1 82 ? -4.549 7.820 -4.108 1.00 94.00 82 LEU A CA 1
ATOM 646 C C . LEU A 1 82 ? -5.934 7.393 -3.603 1.00 94.00 82 LEU A C 1
ATOM 648 O O . LEU A 1 82 ? -6.228 6.195 -3.552 1.00 94.00 82 LEU A O 1
ATOM 652 N N . LYS A 1 83 ? -6.816 8.349 -3.307 1.00 95.88 83 LYS A N 1
ATOM 653 C CA . LYS A 1 83 ? -8.210 8.081 -2.945 1.00 95.88 83 LYS A CA 1
ATOM 654 C C . LYS A 1 83 ? -8.961 7.377 -4.073 1.00 95.88 83 LYS A C 1
ATOM 656 O O . LYS A 1 83 ? -9.657 6.387 -3.831 1.00 95.88 83 LYS A O 1
ATOM 661 N N . GLN A 1 84 ? -8.786 7.834 -5.312 1.00 96.25 84 GLN A N 1
ATOM 662 C CA . GLN A 1 84 ? -9.409 7.213 -6.478 1.00 96.25 84 GLN A CA 1
ATOM 663 C C . GLN A 1 84 ? -8.885 5.790 -6.721 1.00 96.25 84 GLN A C 1
ATOM 665 O O . GLN A 1 84 ? -9.682 4.897 -7.024 1.00 96.25 84 GLN A O 1
ATOM 670 N N . VAL A 1 85 ? -7.583 5.550 -6.524 1.00 96.88 85 VAL A N 1
ATOM 671 C CA . VAL A 1 85 ? -7.001 4.197 -6.545 1.00 96.88 85 VAL A CA 1
ATOM 672 C C . VAL A 1 85 ? -7.640 3.325 -5.466 1.00 96.88 85 VAL A C 1
ATOM 674 O O . VAL A 1 85 ? -8.157 2.253 -5.775 1.00 96.88 85 VAL A O 1
ATOM 677 N N . CYS A 1 86 ? -7.671 3.787 -4.213 1.00 97.00 86 CYS A N 1
ATOM 678 C CA . CYS A 1 86 ? -8.226 3.021 -3.096 1.00 97.00 86 CYS A CA 1
ATOM 679 C C . CYS A 1 86 ? -9.688 2.626 -3.342 1.00 97.00 86 CYS A C 1
ATOM 681 O O . CYS A 1 86 ? -10.054 1.470 -3.115 1.00 97.00 86 CYS A O 1
ATOM 683 N N . LYS A 1 87 ? -10.501 3.553 -3.859 1.00 97.44 87 LYS A N 1
ATOM 684 C CA . LYS A 1 87 ? -11.902 3.309 -4.218 1.00 97.44 87 LYS A CA 1
ATOM 685 C C . LYS A 1 87 ? -12.045 2.303 -5.362 1.00 97.44 87 LYS A C 1
ATOM 687 O O . LYS A 1 87 ? -12.864 1.392 -5.275 1.00 97.44 87 LYS A O 1
ATOM 692 N N . ASP A 1 88 ? -11.263 2.451 -6.429 1.00 97.50 88 ASP A N 1
ATOM 693 C CA . ASP A 1 88 ? -11.323 1.547 -7.583 1.00 97.50 88 ASP A CA 1
ATOM 694 C C . ASP A 1 88 ? -10.914 0.112 -7.214 1.00 97.50 88 ASP A C 1
ATOM 696 O O . ASP A 1 88 ? -11.573 -0.850 -7.613 1.00 97.50 88 ASP A O 1
ATOM 700 N N . VAL A 1 89 ? -9.880 -0.038 -6.382 1.00 97.06 89 VAL A N 1
ATOM 701 C CA . VAL A 1 89 ? -9.442 -1.342 -5.869 1.00 97.06 89 VAL A CA 1
ATOM 702 C C . VAL A 1 89 ? -10.551 -2.011 -5.052 1.00 97.06 89 VAL A C 1
ATOM 704 O O . VAL A 1 89 ? -10.827 -3.194 -5.270 1.00 97.06 89 VAL A O 1
ATOM 707 N N . LYS A 1 90 ? -11.243 -1.261 -4.182 1.00 96.62 90 LYS A N 1
ATOM 708 C CA . LYS A 1 90 ? -12.373 -1.784 -3.396 1.00 96.62 90 LYS A CA 1
ATOM 709 C C . LYS A 1 90 ? -13.549 -2.213 -4.260 1.00 96.62 90 LYS A C 1
ATOM 711 O O . LYS A 1 90 ? -14.093 -3.292 -4.059 1.00 96.62 90 LYS A O 1
ATOM 716 N N . ASN A 1 91 ? -13.886 -1.427 -5.281 1.00 96.25 91 ASN A N 1
ATOM 717 C CA . ASN A 1 91 ? -14.958 -1.767 -6.222 1.00 96.25 91 ASN A CA 1
ATOM 718 C C . ASN A 1 91 ? -14.701 -3.079 -6.979 1.00 96.25 91 ASN A C 1
ATOM 720 O O . ASN A 1 91 ? -15.636 -3.694 -7.492 1.00 96.25 91 ASN A O 1
ATOM 724 N N . LYS A 1 92 ? -13.436 -3.497 -7.084 1.00 94.88 92 LYS A N 1
ATOM 725 C CA . LYS A 1 92 ? -13.025 -4.709 -7.797 1.00 94.88 92 LYS A CA 1
ATOM 726 C C . LYS A 1 92 ? -12.693 -5.871 -6.865 1.00 94.88 92 LYS A C 1
ATOM 728 O O . LYS A 1 92 ? -12.491 -6.967 -7.383 1.00 94.88 92 LYS A O 1
ATOM 733 N N . GLY A 1 93 ? -12.603 -5.660 -5.554 1.00 94.12 93 GLY A N 1
ATOM 734 C CA . GLY A 1 93 ? -12.106 -6.630 -4.578 1.00 94.12 93 GLY A CA 1
ATOM 735 C C . GLY A 1 93 ? -12.863 -6.577 -3.253 1.00 94.12 93 GLY A C 1
ATOM 736 O O . GLY A 1 93 ? -14.090 -6.549 -3.232 1.00 94.12 93 GLY A O 1
ATOM 737 N N . SER A 1 94 ? -12.122 -6.602 -2.147 1.00 93.81 94 SER A N 1
ATOM 738 C CA . SER A 1 94 ? -12.672 -6.463 -0.795 1.00 93.81 94 SER A CA 1
ATOM 739 C C . SER A 1 94 ? -13.061 -5.012 -0.490 1.00 93.81 94 SER A C 1
ATOM 741 O O . SER A 1 94 ? -12.513 -4.091 -1.087 1.00 93.81 94 SER A O 1
ATOM 743 N N . ASP A 1 95 ? -13.932 -4.783 0.494 1.00 95.12 95 ASP A N 1
ATOM 744 C CA . ASP A 1 95 ? -14.250 -3.443 1.011 1.00 95.12 95 ASP A CA 1
ATOM 745 C C . ASP A 1 95 ? -13.130 -2.843 1.888 1.00 95.12 95 ASP A C 1
ATOM 747 O O . ASP A 1 95 ? -13.213 -1.688 2.313 1.00 95.12 95 ASP A O 1
ATOM 751 N N . ARG A 1 96 ? -12.068 -3.620 2.139 1.00 94.62 96 ARG A N 1
ATOM 752 C CA . ARG A 1 96 ? -10.902 -3.251 2.943 1.00 94.62 96 ARG A CA 1
ATOM 753 C C . ARG A 1 96 ? -9.617 -3.254 2.123 1.00 94.62 96 ARG A C 1
ATOM 755 O O . ARG A 1 96 ? -9.308 -4.231 1.436 1.00 94.62 96 ARG A O 1
ATOM 762 N N . ASN A 1 97 ? -8.813 -2.211 2.300 1.00 96.69 97 ASN A N 1
ATOM 763 C CA . ASN A 1 97 ? -7.455 -2.115 1.782 1.00 96.69 97 ASN A CA 1
ATOM 764 C C . ASN A 1 97 ? -6.419 -2.232 2.910 1.00 96.69 97 ASN A C 1
ATOM 766 O O . ASN A 1 97 ? -6.571 -1.675 3.998 1.00 96.69 97 ASN A O 1
ATOM 770 N N . LEU A 1 98 ? -5.328 -2.926 2.611 1.00 95.56 98 LEU A N 1
ATOM 771 C CA . LEU A 1 98 ? -4.050 -2.805 3.287 1.00 95.56 98 LEU A CA 1
ATOM 772 C C . LEU A 1 98 ? -3.121 -2.034 2.353 1.00 95.56 98 LEU A C 1
ATOM 774 O O . LEU A 1 98 ? -2.662 -2.557 1.335 1.00 95.56 98 LEU A O 1
ATOM 778 N N . ILE A 1 99 ? -2.878 -0.775 2.693 1.00 95.19 99 ILE A N 1
ATOM 779 C CA . ILE A 1 99 ? -1.947 0.091 1.981 1.00 95.19 99 ILE A CA 1
ATOM 780 C C . ILE A 1 99 ? -0.541 -0.264 2.454 1.00 95.19 99 ILE A C 1
ATOM 782 O O . ILE A 1 99 ? -0.260 -0.258 3.650 1.00 95.19 99 ILE A O 1
ATOM 786 N N . LEU A 1 100 ? 0.331 -0.618 1.519 1.00 93.19 100 LEU A N 1
ATOM 787 C CA . LEU A 1 100 ? 1.690 -1.069 1.765 1.00 93.19 100 LEU A CA 1
ATOM 788 C C . LEU A 1 100 ? 2.652 0.037 1.333 1.00 93.19 100 LEU A C 1
ATOM 790 O O . LEU A 1 100 ? 2.729 0.368 0.150 1.00 93.19 100 LEU A O 1
ATOM 794 N N . LEU A 1 101 ? 3.397 0.577 2.292 1.00 89.94 101 LEU A N 1
ATOM 795 C CA . LEU A 1 101 ? 4.479 1.530 2.068 1.00 89.94 101 LEU A CA 1
ATOM 796 C C . LEU A 1 101 ? 5.787 0.888 2.544 1.00 89.94 101 LEU A C 1
ATOM 798 O O . LEU A 1 101 ? 6.167 1.015 3.709 1.00 89.94 101 LEU A O 1
ATOM 802 N N . ILE A 1 102 ? 6.427 0.114 1.667 1.00 85.56 102 ILE A N 1
ATOM 803 C CA . ILE A 1 102 ? 7.519 -0.803 2.024 1.00 85.56 102 ILE A CA 1
ATOM 804 C C . ILE A 1 102 ? 8.856 -0.273 1.516 1.00 85.56 102 ILE A C 1
ATOM 806 O O . ILE A 1 102 ? 8.957 0.165 0.381 1.00 85.56 102 ILE A O 1
ATOM 810 N N . GLY A 1 103 ? 9.893 -0.307 2.355 1.00 71.38 103 GLY A N 1
ATOM 811 C CA . GLY A 1 103 ? 11.268 0.022 1.958 1.00 71.38 103 GLY A CA 1
ATOM 812 C C . GLY A 1 103 ? 11.489 1.498 1.620 1.00 71.38 103 GLY A C 1
ATOM 813 O O . GLY A 1 103 ? 12.590 1.888 1.242 1.00 71.38 103 GLY A O 1
ATOM 814 N N . GLN A 1 104 ? 10.467 2.336 1.786 1.00 65.50 104 GLN A N 1
ATOM 815 C CA . GLN A 1 104 ? 10.491 3.709 1.320 1.00 65.50 104 GLN A CA 1
ATOM 816 C C . GLN A 1 104 ? 11.199 4.633 2.319 1.00 65.50 104 GLN A C 1
ATOM 818 O O . GLN A 1 104 ? 10.788 4.790 3.474 1.00 65.50 104 GLN A O 1
ATOM 823 N N . GLY A 1 105 ? 12.215 5.348 1.826 1.00 59.25 105 GLY A N 1
ATOM 824 C CA . GLY A 1 105 ? 12.733 6.566 2.460 1.00 59.25 105 GLY A CA 1
ATOM 825 C C . GLY A 1 105 ? 11.718 7.720 2.453 1.00 59.25 105 GLY A C 1
ATOM 826 O O . GLY A 1 105 ? 11.927 8.714 3.147 1.00 59.25 105 GLY A O 1
ATOM 827 N N . VAL A 1 106 ? 10.600 7.567 1.729 1.00 59.81 106 VAL A N 1
ATOM 828 C CA . VAL A 1 106 ? 9.521 8.562 1.583 1.00 59.81 106 VAL A CA 1
ATOM 829 C C . VAL A 1 106 ? 8.939 8.995 2.925 1.00 59.81 106 VAL A C 1
ATOM 831 O O . VAL A 1 106 ? 8.682 10.178 3.135 1.00 59.81 106 VAL A O 1
ATOM 834 N N . LEU A 1 107 ? 8.839 8.069 3.887 1.00 62.69 107 LEU A N 1
ATOM 835 C CA . LEU A 1 107 ? 8.415 8.396 5.252 1.00 62.69 107 LEU A CA 1
ATOM 836 C C . LEU A 1 107 ? 9.292 9.451 5.919 1.00 62.69 107 LEU A C 1
ATOM 838 O O . LEU A 1 107 ? 8.796 10.169 6.783 1.00 62.69 107 LEU A O 1
ATOM 842 N N . ASN A 1 108 ? 10.567 9.542 5.537 1.00 59.06 108 ASN A N 1
ATOM 843 C CA . ASN A 1 108 ? 11.493 10.551 6.031 1.00 59.06 108 ASN A CA 1
ATOM 844 C C . ASN A 1 108 ? 11.481 11.809 5.152 1.00 59.06 108 ASN A C 1
ATOM 846 O O . ASN A 1 108 ? 11.594 12.906 5.704 1.00 59.06 108 ASN A O 1
ATOM 850 N N . SER A 1 109 ? 11.311 11.666 3.832 1.00 57.62 109 SER A N 1
ATOM 851 C CA . SER A 1 109 ? 11.477 12.765 2.875 1.00 57.62 109 SER A CA 1
ATOM 852 C C . SER A 1 109 ? 10.236 13.631 2.643 1.00 57.62 109 SER A C 1
ATOM 854 O O . SER A 1 109 ? 10.417 14.779 2.250 1.00 57.62 109 SER A O 1
ATOM 856 N N . ASN A 1 110 ? 9.009 13.150 2.897 1.00 71.31 110 ASN A N 1
ATOM 857 C CA . ASN A 1 110 ? 7.804 13.956 2.656 1.00 71.31 110 ASN A CA 1
ATOM 858 C C . ASN A 1 110 ? 6.665 13.696 3.674 1.00 71.31 110 ASN A C 1
ATOM 860 O O . ASN A 1 110 ? 5.948 12.699 3.569 1.00 71.31 110 ASN A O 1
ATOM 864 N N . PRO A 1 111 ? 6.445 14.600 4.652 1.00 73.50 111 PRO A N 1
ATOM 865 C CA . PRO A 1 111 ? 5.315 14.516 5.583 1.00 73.50 111 PRO A CA 1
ATOM 866 C C . PRO A 1 111 ? 3.937 14.498 4.901 1.00 73.50 111 PRO A C 1
ATOM 868 O O . PRO A 1 111 ? 3.015 13.866 5.415 1.00 73.50 111 PRO A O 1
ATOM 871 N N . ALA A 1 112 ? 3.791 15.135 3.732 1.00 81.69 112 ALA A N 1
ATOM 872 C CA . ALA A 1 112 ? 2.515 15.187 3.018 1.00 81.69 112 ALA A CA 1
ATOM 873 C C . ALA A 1 112 ? 2.059 13.802 2.534 1.00 81.69 112 ALA A C 1
ATOM 875 O O . ALA A 1 112 ? 0.862 13.553 2.427 1.00 81.69 112 ALA A O 1
ATOM 876 N N . THR A 1 113 ? 2.982 12.860 2.310 1.00 84.25 113 THR A N 1
ATOM 877 C CA . THR A 1 113 ? 2.627 11.499 1.892 1.00 84.25 113 THR A CA 1
ATOM 878 C C . THR A 1 113 ? 1.795 10.773 2.949 1.00 84.25 113 THR A C 1
ATOM 880 O O . THR A 1 113 ? 0.813 10.119 2.605 1.00 84.25 113 THR A O 1
ATOM 883 N N . LEU A 1 114 ? 2.149 10.895 4.234 1.00 85.88 114 LEU A N 1
ATOM 884 C CA . LEU A 1 114 ? 1.376 10.276 5.316 1.00 85.88 114 LEU A CA 1
ATOM 885 C C . LEU A 1 114 ? -0.016 10.895 5.442 1.00 85.88 114 LEU A C 1
ATOM 887 O O . LEU A 1 114 ? -0.984 10.157 5.620 1.00 85.88 114 LEU A O 1
ATOM 891 N N . GLU A 1 115 ? -0.120 12.217 5.296 1.00 88.19 115 GLU A N 1
ATOM 892 C CA . GLU A 1 115 ? -1.406 12.920 5.276 1.00 88.19 115 GLU A CA 1
ATOM 893 C C . GLU A 1 115 ? -2.274 12.457 4.100 1.00 88.19 115 GLU A C 1
ATOM 895 O O . GLU A 1 115 ? -3.436 12.108 4.286 1.00 88.19 115 GLU A O 1
ATOM 900 N N . ASN A 1 116 ? -1.711 12.361 2.896 1.00 90.06 116 ASN A N 1
ATOM 901 C CA . ASN A 1 116 ? -2.446 11.900 1.720 1.00 90.06 116 ASN A CA 1
ATOM 902 C C . ASN A 1 116 ? -2.935 10.458 1.871 1.00 90.06 116 ASN A C 1
ATOM 904 O O . ASN A 1 116 ? -4.069 10.148 1.498 1.00 90.06 116 ASN A O 1
ATOM 908 N N . ILE A 1 117 ? -2.097 9.577 2.431 1.00 91.88 117 ILE A N 1
ATOM 909 C CA . ILE A 1 117 ? -2.493 8.202 2.748 1.00 91.88 117 ILE A CA 1
ATOM 910 C C . ILE A 1 117 ? -3.633 8.220 3.766 1.00 91.88 117 ILE A C 1
ATOM 912 O O . ILE A 1 117 ? -4.661 7.588 3.526 1.00 91.88 117 ILE A O 1
ATOM 916 N N . PHE A 1 118 ? -3.500 8.986 4.853 1.00 91.69 118 PHE A N 1
ATOM 917 C CA . PHE A 1 118 ? -4.550 9.123 5.859 1.00 91.69 118 PHE A CA 1
ATOM 918 C C . PHE A 1 118 ? -5.870 9.597 5.235 1.00 91.69 118 PHE A C 1
ATOM 920 O O . PHE A 1 118 ? -6.915 8.991 5.456 1.00 91.69 118 PHE A O 1
ATOM 927 N N . GLN A 1 119 ? -5.848 10.629 4.395 1.00 92.19 119 GLN A N 1
ATOM 928 C CA . GLN A 1 119 ? -7.044 11.149 3.725 1.00 92.19 119 GLN A CA 1
ATOM 929 C C . GLN A 1 119 ? -7.672 10.155 2.734 1.00 92.19 119 GLN A C 1
ATOM 931 O O . GLN A 1 119 ? -8.878 10.217 2.494 1.00 92.19 119 GLN A O 1
ATOM 936 N N . SER A 1 120 ? -6.878 9.235 2.184 1.00 94.06 120 SER A N 1
ATOM 937 C CA . SER A 1 120 ? -7.328 8.235 1.206 1.00 94.06 120 SER A CA 1
ATOM 938 C C . SER A 1 120 ? -7.880 6.952 1.833 1.00 94.06 120 SER A C 1
ATOM 940 O O . SER A 1 120 ? -8.564 6.193 1.149 1.00 94.06 120 SER A O 1
ATOM 942 N N . MET A 1 121 ? -7.572 6.693 3.106 1.00 94.31 121 MET A N 1
ATOM 943 C CA . MET A 1 121 ? -8.047 5.522 3.847 1.00 94.31 121 MET A CA 1
ATOM 944 C C . MET A 1 121 ? -9.496 5.695 4.312 1.00 94.31 121 MET A C 1
ATOM 946 O O . MET A 1 121 ? -9.869 6.760 4.800 1.00 94.31 121 MET A O 1
ATOM 950 N N . ASP A 1 122 ? -10.279 4.624 4.274 1.00 94.25 122 ASP A N 1
ATOM 951 C CA . ASP A 1 122 ? -11.512 4.520 5.062 1.00 94.25 122 ASP A CA 1
ATOM 952 C C . ASP A 1 122 ? -11.215 3.905 6.441 1.00 94.25 122 ASP A C 1
ATOM 954 O O . ASP A 1 122 ? -10.134 3.368 6.679 1.00 94.25 122 ASP A O 1
ATOM 958 N N . ASP A 1 123 ? -12.195 3.925 7.343 1.00 92.56 123 ASP A N 1
ATOM 959 C CA . ASP A 1 123 ? -12.063 3.441 8.729 1.00 92.56 123 ASP A CA 1
ATOM 960 C C . ASP A 1 123 ? -11.620 1.973 8.832 1.00 92.56 123 ASP A C 1
ATOM 962 O O . ASP A 1 123 ? -10.868 1.590 9.725 1.00 92.56 123 ASP A O 1
ATOM 966 N N . LYS A 1 124 ? -12.032 1.144 7.865 1.00 93.00 124 LYS A N 1
ATOM 967 C CA . LYS A 1 124 ? -11.661 -0.277 7.808 1.00 93.00 124 LYS A CA 1
ATOM 968 C C . LYS A 1 124 ? -10.247 -0.517 7.282 1.00 93.00 124 LYS A C 1
ATOM 970 O O . LYS A 1 124 ? -9.767 -1.648 7.403 1.00 93.00 124 LYS A O 1
ATOM 975 N N . ASP A 1 125 ? -9.632 0.473 6.642 1.00 94.94 125 ASP A N 1
ATOM 976 C CA . ASP A 1 125 ? -8.344 0.308 5.982 1.00 94.94 125 ASP A CA 1
ATOM 977 C C . ASP A 1 125 ? -7.197 0.327 6.983 1.00 94.94 125 ASP A C 1
ATOM 979 O O . ASP A 1 125 ? -7.268 0.915 8.062 1.00 94.94 125 ASP A O 1
ATOM 983 N N . ASN A 1 126 ? -6.098 -0.306 6.589 1.00 94.56 126 ASN A N 1
ATOM 984 C CA . ASN A 1 126 ? -4.872 -0.305 7.367 1.00 94.56 126 ASN A CA 1
ATOM 985 C C . ASN A 1 126 ? -3.707 0.170 6.505 1.00 94.56 126 ASN A C 1
ATOM 987 O O . ASN A 1 126 ? -3.659 -0.091 5.304 1.00 94.56 126 ASN A O 1
ATOM 991 N N . LEU A 1 127 ? -2.745 0.827 7.139 1.00 92.81 127 LEU A N 1
ATOM 992 C CA . LEU A 1 127 ? -1.455 1.166 6.562 1.00 92.81 127 LEU A CA 1
ATOM 993 C C . LEU A 1 127 ? -0.403 0.256 7.189 1.00 92.81 127 LEU A C 1
ATOM 995 O O . LEU A 1 127 ? -0.192 0.280 8.397 1.00 92.81 127 LEU A O 1
ATOM 999 N N . CYS A 1 128 ? 0.273 -0.536 6.370 1.00 90.88 128 CYS A N 1
ATOM 1000 C CA . CYS A 1 128 ? 1.478 -1.251 6.751 1.00 90.88 128 CYS A CA 1
ATOM 1001 C C . CYS A 1 128 ? 2.675 -0.512 6.171 1.00 90.88 128 CYS A C 1
ATOM 1003 O O . CYS A 1 128 ? 2.789 -0.346 4.956 1.00 90.88 128 CYS A O 1
ATOM 1005 N N . LEU A 1 129 ? 3.584 -0.101 7.045 1.00 87.38 129 LEU A N 1
ATOM 1006 C CA . LEU A 1 129 ? 4.778 0.621 6.653 1.00 87.38 129 LEU A CA 1
ATOM 1007 C C . LEU A 1 129 ? 6.041 -0.083 7.124 1.00 87.38 129 LEU A C 1
ATOM 1009 O O . LEU A 1 129 ? 6.095 -0.620 8.236 1.00 87.38 129 LEU A O 1
ATOM 1013 N N . THR A 1 130 ? 7.072 -0.029 6.285 1.00 82.50 130 THR A N 1
ATOM 1014 C CA . THR A 1 130 ? 8.446 -0.288 6.704 1.00 82.50 130 THR A CA 1
ATOM 1015 C C . THR A 1 130 ? 9.331 0.900 6.384 1.00 82.50 130 THR A C 1
ATOM 1017 O O . THR A 1 130 ? 9.228 1.507 5.322 1.00 82.50 130 THR A O 1
ATOM 1020 N N . SER A 1 131 ? 10.207 1.251 7.319 1.00 75.69 131 SER A N 1
ATOM 1021 C CA . SER A 1 131 ? 11.114 2.386 7.166 1.00 75.69 131 SER A CA 1
ATOM 1022 C C . SER A 1 131 ? 12.521 2.018 7.596 1.00 75.69 131 SER A C 1
ATOM 1024 O O . SER A 1 131 ? 12.695 1.347 8.615 1.00 75.69 131 SER A O 1
ATOM 1026 N N . TYR A 1 132 ? 13.515 2.485 6.842 1.00 70.94 132 TYR A N 1
ATOM 1027 C CA . TYR A 1 132 ? 14.904 2.504 7.280 1.00 70.94 132 TYR A CA 1
ATOM 1028 C C . TYR A 1 132 ? 15.132 3.722 8.181 1.00 70.94 132 TYR A C 1
ATOM 1030 O O . TYR A 1 132 ? 14.949 4.860 7.748 1.00 70.94 132 TYR A O 1
ATOM 1038 N N . LYS A 1 133 ? 15.580 3.486 9.419 1.00 65.62 133 LYS A N 1
ATOM 1039 C CA . LYS A 1 133 ? 16.115 4.524 10.320 1.00 65.62 133 LYS A CA 1
ATOM 1040 C C . LYS A 1 133 ? 15.229 5.772 10.526 1.00 65.62 133 LYS A C 1
ATOM 1042 O O . LYS A 1 133 ? 15.682 6.895 10.306 1.00 65.62 133 LYS A O 1
ATOM 1047 N N . PRO A 1 134 ? 14.020 5.626 11.074 1.00 61.59 134 PRO A N 1
ATOM 1048 C CA . PRO A 1 134 ? 13.660 6.534 12.156 1.00 61.59 134 PRO A CA 1
ATOM 1049 C C . PRO A 1 134 ? 13.815 5.815 13.491 1.00 61.59 134 PRO A C 1
ATOM 1051 O O . PRO A 1 134 ? 13.473 4.640 13.627 1.00 61.59 134 PRO A O 1
ATOM 1054 N N . SER A 1 135 ? 14.324 6.537 14.492 1.00 63.31 135 SER A N 1
ATOM 1055 C CA . SER A 1 135 ? 14.171 6.109 15.879 1.00 63.31 135 SER A CA 1
ATOM 1056 C C . SER A 1 135 ? 12.675 5.950 16.179 1.00 63.31 135 SER A C 1
ATOM 1058 O O . SER A 1 135 ? 11.828 6.615 15.571 1.00 63.31 135 SER A O 1
ATOM 1060 N N . LYS A 1 136 ? 12.334 5.093 17.143 1.00 68.69 136 LYS A N 1
ATOM 1061 C CA . LYS A 1 136 ? 10.950 4.911 17.608 1.00 68.69 136 LYS A CA 1
ATOM 1062 C C . LYS A 1 136 ? 10.234 6.240 17.886 1.00 68.69 136 LYS A C 1
ATOM 1064 O O . LYS A 1 136 ? 9.056 6.372 17.565 1.00 68.69 136 LYS A O 1
ATOM 1069 N N . ASN A 1 137 ? 10.958 7.216 18.431 1.00 72.31 137 ASN A N 1
ATOM 1070 C CA . ASN A 1 137 ? 10.426 8.532 18.774 1.00 72.31 137 ASN A CA 1
ATOM 1071 C C . ASN A 1 137 ? 10.060 9.344 17.526 1.00 72.31 137 ASN A C 1
ATOM 1073 O O . ASN A 1 137 ? 8.952 9.860 17.458 1.00 72.31 137 ASN A O 1
ATOM 1077 N N . ASN A 1 138 ? 10.918 9.364 16.501 1.00 73.44 138 ASN A N 1
ATOM 1078 C CA . ASN A 1 138 ? 10.653 10.113 15.269 1.00 73.44 138 ASN A CA 1
ATOM 1079 C C . ASN A 1 138 ? 9.422 9.579 14.524 1.00 73.44 138 ASN A C 1
ATOM 1081 O O . ASN A 1 138 ? 8.643 10.356 13.972 1.00 73.44 138 ASN A O 1
ATOM 1085 N N . LEU A 1 139 ? 9.234 8.252 14.500 1.00 76.19 139 LEU A N 1
ATOM 1086 C CA . LEU A 1 139 ? 8.021 7.676 13.920 1.00 76.19 139 LEU A CA 1
ATOM 1087 C C . LEU A 1 139 ? 6.795 8.035 14.768 1.00 76.19 139 LEU A C 1
ATOM 1089 O O . LEU A 1 139 ? 5.793 8.471 14.214 1.00 76.19 139 LEU A O 1
ATOM 1093 N N . ALA A 1 140 ? 6.868 7.888 1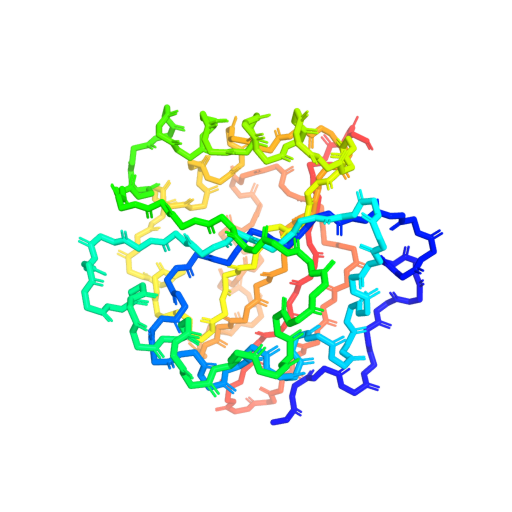6.094 1.00 75.31 140 ALA A N 1
ATOM 1094 C CA . ALA A 1 140 ? 5.751 8.202 16.984 1.00 75.31 140 ALA A CA 1
ATOM 1095 C C . ALA A 1 140 ? 5.310 9.672 16.882 1.00 75.31 140 ALA A C 1
ATOM 1097 O O . ALA A 1 140 ? 4.114 9.940 16.799 1.00 75.31 140 ALA A O 1
ATOM 1098 N N . GLU A 1 141 ? 6.256 10.612 16.824 1.00 76.88 141 GLU A N 1
ATOM 1099 C CA . GLU A 1 141 ? 5.974 12.036 16.615 1.00 76.88 141 GLU A CA 1
ATOM 1100 C C . GLU A 1 141 ? 5.227 12.268 15.301 1.00 76.88 141 GLU A C 1
ATOM 1102 O O . GLU A 1 141 ? 4.150 12.861 15.307 1.00 76.88 141 GLU A O 1
ATOM 1107 N N . ARG A 1 142 ? 5.728 11.720 14.187 1.00 74.06 142 ARG A N 1
ATOM 1108 C CA . ARG A 1 142 ? 5.066 11.845 12.878 1.00 74.06 142 ARG A CA 1
ATOM 1109 C C . ARG A 1 142 ? 3.663 11.245 12.883 1.00 74.06 142 ARG A C 1
ATOM 1111 O O . ARG A 1 142 ? 2.737 11.859 12.368 1.00 74.06 142 ARG A O 1
ATOM 1118 N N . LEU A 1 143 ? 3.478 10.075 13.489 1.00 77.50 143 LEU A N 1
ATOM 1119 C CA . LEU A 1 143 ? 2.167 9.426 13.541 1.00 77.50 143 LEU A CA 1
ATOM 1120 C C . LEU A 1 143 ? 1.165 10.171 14.432 1.00 77.50 143 LEU A C 1
ATOM 1122 O O . LEU A 1 143 ? -0.020 10.212 14.096 1.00 77.50 143 LEU A O 1
ATOM 1126 N N . ASN A 1 144 ? 1.628 10.807 15.514 1.00 73.19 144 ASN A N 1
ATOM 1127 C CA . ASN A 1 144 ? 0.782 11.624 16.386 1.00 73.19 144 ASN A CA 1
ATOM 1128 C C . ASN A 1 144 ? 0.170 12.828 15.656 1.00 73.19 144 ASN A C 1
ATOM 1130 O O . ASN A 1 144 ? -0.937 13.237 16.001 1.00 73.19 144 ASN A O 1
ATOM 1134 N N . HIS A 1 145 ? 0.842 13.365 14.632 1.00 76.75 145 HIS A N 1
ATOM 1135 C CA . HIS A 1 145 ? 0.297 14.459 13.826 1.00 76.75 145 HIS A CA 1
ATOM 1136 C C . HIS A 1 145 ? -0.898 14.044 12.959 1.00 76.75 145 HIS A C 1
ATOM 1138 O O . HIS A 1 145 ? -1.742 14.883 12.659 1.00 76.75 145 HIS A O 1
ATOM 1144 N N . HIS A 1 146 ? -1.013 12.763 12.599 1.00 73.12 146 HIS A N 1
ATOM 1145 C CA . HIS A 1 146 ? -1.952 12.299 11.572 1.00 73.12 146 HIS A CA 1
ATOM 1146 C C . HIS A 1 146 ? -3.077 11.405 12.114 1.00 73.12 146 HIS A C 1
ATOM 1148 O O . HIS A 1 146 ? -3.630 10.605 11.376 1.00 73.12 146 HIS A O 1
ATOM 1154 N N . SER A 1 147 ? -3.438 11.510 13.400 1.00 86.19 147 SER A N 1
ATOM 1155 C CA . SER A 1 147 ? -4.535 10.731 14.018 1.00 86.19 147 SER A CA 1
ATOM 1156 C C . SER A 1 147 ? -4.505 9.222 13.708 1.00 86.19 147 SER A C 1
ATOM 1158 O O . SER A 1 147 ? -5.548 8.565 13.670 1.00 86.19 147 SER A O 1
ATOM 1160 N N . PHE A 1 148 ? -3.316 8.649 13.504 1.00 87.62 148 PHE A N 1
ATOM 1161 C CA . PHE A 1 148 ? -3.151 7.208 13.362 1.00 87.62 148 PHE A CA 1
ATOM 1162 C C . PHE A 1 148 ? -3.162 6.533 14.734 1.00 87.62 148 PHE A C 1
ATOM 1164 O O . PHE A 1 148 ? -2.656 7.065 15.724 1.00 87.62 148 PHE A O 1
ATOM 1171 N N . HIS A 1 149 ? -3.696 5.318 14.782 1.00 87.94 149 HIS A N 1
ATOM 1172 C CA . HIS A 1 149 ? -3.531 4.403 15.899 1.00 87.94 149 HIS A CA 1
ATOM 1173 C C . HIS A 1 149 ? -2.586 3.267 15.493 1.00 87.94 149 HIS A C 1
ATOM 1175 O O . HIS A 1 149 ? -2.756 2.655 14.439 1.00 87.94 149 HIS A O 1
ATOM 1181 N N . ILE A 1 150 ? -1.570 2.995 16.318 1.00 87.62 150 ILE A N 1
ATOM 1182 C CA . ILE A 1 150 ? -0.608 1.914 16.075 1.00 87.62 150 ILE A CA 1
ATOM 1183 C C . ILE A 1 150 ? -1.216 0.605 16.577 1.00 87.62 150 ILE A C 1
ATOM 1185 O O . ILE A 1 150 ? -1.289 0.381 17.782 1.00 87.62 150 ILE A O 1
ATOM 1189 N N . LEU A 1 151 ? -1.602 -0.275 15.657 1.00 86.94 151 LEU A N 1
ATOM 1190 C CA . LEU A 1 151 ? -2.134 -1.600 15.986 1.00 86.94 151 LEU A CA 1
ATOM 1191 C C . LEU A 1 151 ? -1.024 -2.610 16.277 1.00 86.94 151 LEU A C 1
ATOM 1193 O O . LEU A 1 151 ? -1.182 -3.524 17.083 1.00 86.94 151 LEU A O 1
ATOM 1197 N N . TYR A 1 152 ? 0.100 -2.472 15.580 1.00 86.38 152 TYR A N 1
ATOM 1198 C CA . TYR A 1 152 ? 1.274 -3.306 15.777 1.00 86.38 152 TYR A CA 1
ATOM 1199 C C . TYR A 1 152 ? 2.521 -2.527 15.393 1.00 86.38 152 TYR A C 1
ATOM 1201 O O . TYR A 1 152 ? 2.523 -1.789 14.409 1.00 86.38 152 TYR A O 1
ATOM 1209 N N . SER A 1 153 ? 3.603 -2.717 16.139 1.00 84.31 153 SER A N 1
ATOM 1210 C CA . SER A 1 153 ? 4.910 -2.212 15.739 1.00 84.31 153 SER A CA 1
ATOM 1211 C C . SER A 1 153 ? 6.016 -3.151 16.188 1.00 84.31 153 SER A C 1
ATOM 1213 O O . SER A 1 153 ? 5.923 -3.799 17.232 1.00 84.31 153 SER A O 1
ATOM 1215 N N . ARG A 1 154 ? 7.074 -3.210 15.384 1.00 82.38 154 ARG A N 1
ATOM 1216 C CA . ARG A 1 154 ? 8.320 -3.880 15.725 1.00 82.38 154 ARG A CA 1
ATOM 1217 C C . ARG A 1 154 ? 9.480 -3.000 15.295 1.00 82.38 154 ARG A C 1
ATOM 1219 O O . ARG A 1 154 ? 9.539 -2.550 14.151 1.00 82.38 154 ARG A O 1
ATOM 1226 N N . PHE A 1 155 ? 10.390 -2.771 16.228 1.00 78.06 155 PHE A N 1
ATOM 1227 C CA . PHE A 1 155 ? 11.601 -1.993 16.013 1.00 78.06 155 PHE A CA 1
ATOM 1228 C C . PHE A 1 155 ? 12.781 -2.957 15.995 1.00 78.06 155 PHE A C 1
ATOM 1230 O O . PHE A 1 155 ? 12.904 -3.793 16.889 1.00 78.06 155 PHE A O 1
ATOM 1237 N N . TYR A 1 156 ? 13.611 -2.857 14.964 1.00 75.75 156 TYR A N 1
ATOM 1238 C CA . TYR A 1 156 ? 14.869 -3.584 14.858 1.00 75.75 156 TYR A CA 1
ATOM 1239 C C . TYR A 1 156 ? 15.990 -2.583 15.115 1.00 75.75 156 TYR A C 1
ATOM 1241 O O . TYR A 1 156 ? 16.050 -1.576 14.409 1.00 75.75 156 TYR A O 1
ATOM 1249 N N . GLU A 1 157 ? 16.824 -2.858 16.124 1.00 62.03 157 GLU A N 1
ATOM 1250 C CA . GLU A 1 157 ? 17.688 -1.877 16.804 1.00 62.03 157 GLU A CA 1
ATOM 1251 C C . GLU A 1 157 ? 18.521 -0.985 15.868 1.00 62.03 157 GLU A C 1
ATOM 1253 O O . GLU A 1 157 ? 18.684 0.187 16.186 1.00 62.03 157 GLU A O 1
ATOM 1258 N N . ASP A 1 158 ? 18.909 -1.449 14.671 1.00 59.22 158 ASP A N 1
ATOM 1259 C CA . ASP A 1 158 ? 19.827 -0.688 13.806 1.00 59.22 158 ASP A CA 1
ATOM 1260 C C . ASP A 1 158 ? 19.396 -0.483 12.348 1.00 59.22 158 ASP A C 1
ATOM 1262 O O . ASP A 1 158 ? 20.138 0.116 11.561 1.00 59.22 158 ASP A O 1
ATOM 1266 N N . ILE A 1 159 ? 18.231 -0.989 11.930 1.00 62.56 159 ILE A N 1
ATOM 1267 C CA . ILE A 1 159 ? 17.983 -1.129 10.486 1.00 62.56 159 ILE A CA 1
ATOM 1268 C C . ILE A 1 159 ? 16.565 -0.732 10.075 1.00 62.56 159 ILE A C 1
ATOM 1270 O O . ILE A 1 159 ? 16.415 0.034 9.122 1.00 62.56 159 ILE A O 1
ATOM 1274 N N . HIS A 1 160 ? 15.527 -1.180 10.791 1.00 70.56 160 HIS A N 1
ATOM 1275 C CA . HIS A 1 160 ? 14.153 -1.062 10.301 1.00 70.56 160 HIS A CA 1
ATOM 1276 C C . HIS A 1 160 ? 13.100 -0.856 11.382 1.00 70.56 160 HIS A C 1
ATOM 1278 O O . HIS A 1 160 ? 13.152 -1.455 12.454 1.00 70.56 160 HIS A O 1
ATOM 1284 N N . THR A 1 161 ? 12.065 -0.103 11.030 1.00 76.88 161 THR A N 1
ATOM 1285 C CA . THR A 1 161 ? 10.778 -0.139 11.725 1.00 76.88 161 THR A CA 1
ATOM 1286 C C . THR A 1 161 ? 9.741 -0.810 10.839 1.00 76.88 161 THR A C 1
ATOM 1288 O O . THR A 1 161 ? 9.677 -0.508 9.650 1.00 76.88 161 THR A O 1
ATOM 1291 N N . PHE A 1 162 ? 8.927 -1.686 11.422 1.00 83.12 162 PHE A N 1
ATOM 1292 C CA . PHE A 1 162 ? 7.691 -2.203 10.839 1.00 83.12 162 PHE A CA 1
ATOM 1293 C C . PHE A 1 162 ? 6.521 -1.732 11.700 1.00 83.12 162 PHE A C 1
ATOM 1295 O O . PHE A 1 162 ? 6.555 -1.907 12.920 1.00 83.12 162 PHE A O 1
ATOM 1302 N N . ALA A 1 163 ? 5.487 -1.160 11.091 1.00 85.31 163 ALA A N 1
ATOM 1303 C CA . ALA A 1 163 ? 4.274 -0.785 11.806 1.00 85.31 163 ALA A CA 1
ATOM 1304 C C . ALA A 1 163 ? 3.021 -1.038 10.970 1.00 85.31 163 ALA A C 1
ATOM 1306 O O . ALA A 1 163 ? 3.031 -0.884 9.751 1.00 85.31 163 ALA A O 1
ATOM 1307 N N . VAL A 1 164 ? 1.940 -1.399 11.657 1.00 87.56 164 VAL A N 1
ATOM 1308 C CA . VAL A 1 164 ? 0.587 -1.480 11.106 1.00 87.56 164 VAL A CA 1
ATOM 1309 C C . VAL A 1 164 ? -0.275 -0.468 11.841 1.00 87.56 164 VAL A C 1
ATOM 1311 O O . VAL A 1 164 ? -0.324 -0.468 13.074 1.00 87.56 164 VAL A O 1
ATOM 1314 N N . LEU A 1 165 ? -0.935 0.389 11.075 1.00 89.75 165 LEU A N 1
ATOM 1315 C CA . LEU A 1 165 ? -1.671 1.552 11.543 1.00 89.75 165 LEU A CA 1
ATOM 1316 C C . LEU A 1 165 ? -3.101 1.540 11.004 1.00 89.75 165 LEU A C 1
ATOM 1318 O O . LEU A 1 165 ? -3.331 1.088 9.884 1.00 89.75 165 LEU A O 1
ATOM 1322 N N . CYS A 1 166 ? -4.029 2.120 11.754 1.00 90.50 166 CYS A N 1
ATOM 1323 C CA . CYS A 1 166 ? -5.381 2.441 11.294 1.00 90.50 166 CYS A CA 1
ATOM 1324 C C . CYS A 1 166 ? -5.758 3.878 11.674 1.00 90.50 166 CYS A C 1
ATOM 1326 O O . CYS A 1 166 ? -5.028 4.550 12.412 1.00 90.50 166 CYS A O 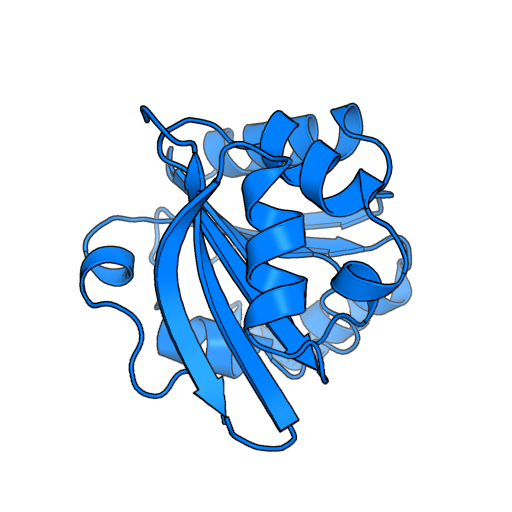1
ATOM 1328 N N . LYS A 1 167 ? -6.900 4.364 11.181 1.00 89.44 167 LYS A N 1
ATOM 1329 C CA . LYS A 1 167 ? -7.459 5.645 11.625 1.00 89.44 167 LYS A CA 1
ATOM 1330 C C . LYS A 1 167 ? -7.934 5.550 13.074 1.00 89.44 167 LYS A C 1
ATOM 1332 O O . LYS A 1 167 ? -8.592 4.589 13.463 1.00 89.44 167 LYS A O 1
ATOM 1337 N N . LYS A 1 168 ? -7.632 6.562 13.887 1.00 83.31 168 LYS A N 1
ATOM 1338 C CA . LYS A 1 168 ? -8.163 6.656 15.250 1.00 83.31 168 LYS A CA 1
ATOM 1339 C C . LYS A 1 168 ? -9.673 6.921 15.199 1.00 83.31 168 LYS A C 1
ATOM 1341 O O . LYS A 1 168 ? -10.088 7.960 14.699 1.00 83.31 168 LYS A O 1
ATOM 1346 N N . GLY A 1 169 ? -10.464 6.010 15.767 1.00 71.50 169 GLY A N 1
ATOM 1347 C CA . GLY A 1 169 ? -11.930 6.111 15.822 1.00 71.50 169 GLY A CA 1
ATOM 1348 C C . GLY A 1 169 ? -12.682 5.357 14.719 1.00 71.50 169 GLY A C 1
ATOM 1349 O O . GLY A 1 169 ? -13.906 5.464 14.688 1.00 71.50 169 GLY A O 1
ATOM 1350 N N . GLY A 1 170 ? -11.966 4.624 13.858 1.00 56.53 170 GLY A N 1
ATOM 1351 C CA . GLY A 1 170 ? -12.529 3.676 12.890 1.00 56.53 170 GLY A CA 1
ATOM 1352 C C . GLY A 1 170 ? -12.699 2.259 13.428 1.00 56.53 170 GLY A C 1
ATOM 1353 O O . GLY A 1 170 ? -12.074 1.940 14.469 1.00 56.53 170 GLY A O 1
#

pLDDT: mean 83.17, std 11.47, range [50.44, 97.5]

Radius of gyration: 14.79 Å; chains: 1; bounding box: 35×32×35 Å

=== Feature glossary ===
Key to the feature types in this record:

— What the protein is —

Primary structure: the covalent order of the twenty standard amino acids along the backbone. Two proteins with the same sequence will (almost always) fold to the same structure; two with 30% identity often share a fold but not the details.

Database cross-references. InterPro integrates a dozen domain/family signature databases into unified entries with residue-range hits. GO terms attach function/process/location labels with evidence codes. CATH codes position the fold in a four-level structural taxonomy. Organism is the NCBI-taxonomy species name.

— Where its atoms are —

The mmCIF block holds the 3D Cartesian coordinates of each backbone atom (N, Cα, C, O) in ångströms. mmCIF is the PDB's canonical archive format — a tagged-loop text representation of the atomic model.

Six rendered views show the 3D structure from the faces of a cube — i.e. along ±x, ±y, ±z. Rendering representation is dr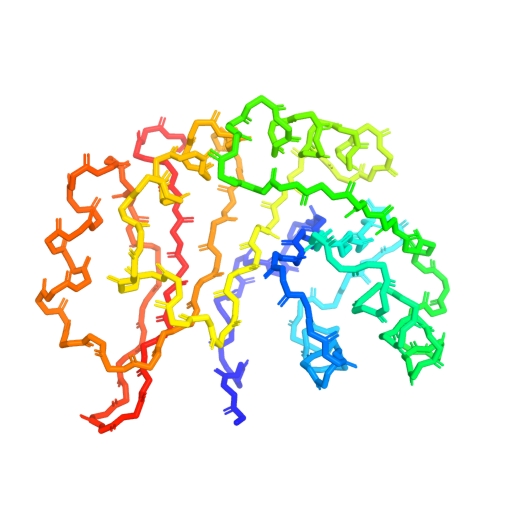awn randomly per protein from cartoon (secondary-structure ribbons), sticks (backbone bonds), or molecular surface; coloring is either N→C rainbow (blue at the N-terminus through red at the C-terminus) or one color per chain.

— Local backbone conformation —

DSSP 8-state secondary structure assigns each residue one of H (α-helix), G (3₁₀-helix), I (π-helix), E (extended β-strand), B (isolated β-bridge), T (hydrogen-bonded turn), S (bend), or '-' (coil). The assignment is computed from backbone hydrogen-bond geometry via the Kabsch–Sander algorithm.

P-SEA three-state annotation labels each residue as helix, strand, or coil based purely on the geometry of the Cα trace. It serves as a fallback when the full backbone (and thus DSSP) is unavailable.

The φ/ψ torsion pair specifies the backbone conformation at each residue. φ rotates about the N–Cα bond, ψ about the Cα–C bond. Steric clashes forbid most of the (φ, ψ) plane — the allowed regions (α-helix basin, β-sheet basin, left-handed helix) are the Ramachandran-allowed regions.

— Global shape and packing —

The geometric summary reports three shape descriptors. Rg (radius of gyration) measures how spread out the Cα atoms are about their centre of mass; compact globular proteins have small Rg, elongated or unfolded ones large. Cα contacts (<8 Å, |i−j|>4) count long-range residue pairs in spatial proximity — high for tightly packed folds, near zero for rods or random coil. The bounding-box extents give the protein's footprint along x, y, z in Å.

Accessible surface area quantifies burial. A residue with SASA near zero is packed into the hydrophobic core; one with SASA >100 Å² sits on the surface. Computed here via the Shrake–Rupley numerical algorithm with a 1.4 Å probe.

Plot images: a contact map (which residues are close in 3D, as an N×N binary image), a Ramachandran scatter (backbone torsion angles, revealing secondary-structure composition at a glance), and — for AlphaFold structures — a PAE heatmap (pairwise prediction confidence).

— Structural neighborhood —

The Foldseek 3Di string encodes local tertiary geometry as a 20-letter alphabet — one character per residue — derived from the relative positions of nearby Cα atoms. Unlike the amino-acid sequence, 3Di is a direct function of the 3D structure, so two proteins with the same fold have similar 3Di strings even at low sequence identity.

Nearest PDB neighbors are the top structural matches found by Foldseek when searching this structure against the entire Protein Data Bank. Each hit reports a TM-score (0 to 1; >0.5 almost always implies the same fold) and an E-value. These are *structural* homologs — they may share no detectable sequence similarity.

— Confidence and disorder —

For AlphaFold models, the B-factor field carries pLDDT — the model's own estimate of local accuracy on a 0–100 scale. Regions with pLDDT<50 should be treated as essentially unmodeled; they often correspond to intrinsically disordered segments.

B-factor (Debye–Waller factor) reflects atomic displacement in the crystal lattice. It is an experimental observable (units Å²), not a prediction; low values mean the atom is pinned down, high values mean it moves or is heterogeneous across the crystal.

Predicted aligned error is AlphaFold's pairwise confidence. Unlike pLDDT (per-residue), PAE is per-residue-pair and captures whether two parts of the structure are correctly placed relative to each other. Units are ångströms of expected positional error.